Protein AF-A0AA87DU85-F1 (afdb_monomer_lite)

Radius of gyration: 16.69 Å; chains: 1; bounding box: 40×19×49 Å

Sequence (107 aa):
MTRKKYIYLAIVIGISIFISYFFISDIREWAVITNVFLASFLIYTSYLLFYKKSYNLLAGMTEEELKKSESDIEIRLKYEKGAKIMGVISFIGGLFVLYILYSSLKL

Secondary structure (DSSP, 8-state):
--HHHHHHHHHHHHHHHHHHHHH---HHHHHHHHHHHHHHHHHHHHIIIIIS--THHHH---HHHHHHHHH-HHHHHHHHHHHHHHHHHHHHHHHHHHHHHHHHH--

Foldseek 3Di:
DDLVVLVVLVVVLVVVLVVVVVVDPDPLVSLLVNLVSLLVNLLVLLCCLAVVVPLCNVVVDDPVVVVVQVVDPVSSVVSNVVSNVSSVVSNVVSVVSVVVSVVSVVD

Structure (mmCIF, N/CA/C/O backbone):
data_AF-A0AA87DU85-F1
#
_entry.id   AF-A0AA87DU85-F1
#
loop_
_atom_site.group_PDB
_atom_site.id
_atom_site.type_symbol
_atom_site.label_atom_id
_atom_site.label_alt_id
_atom_site.label_comp_id
_atom_site.label_asym_id
_atom_site.label_entity_id
_atom_site.label_seq_id
_atom_site.pdbx_PDB_ins_code
_atom_site.Cartn_x
_atom_site.Cartn_y
_atom_site.Cartn_z
_atom_site.occupancy
_atom_site.B_iso_or_equiv
_atom_site.auth_seq_id
_atom_site.auth_comp_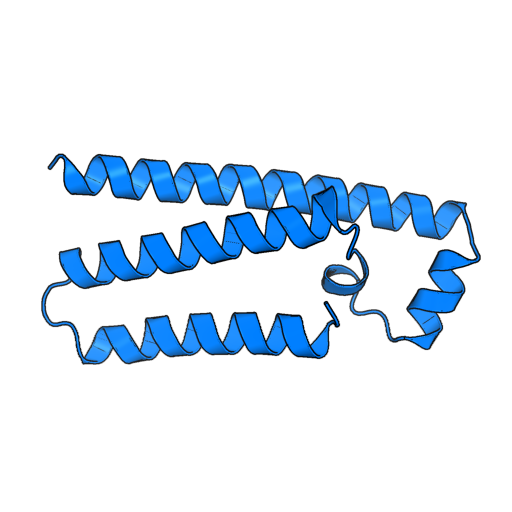id
_atom_site.auth_asym_id
_atom_site.auth_atom_id
_atom_site.pdbx_PDB_model_num
ATOM 1 N N . MET A 1 1 ? -7.510 -9.152 8.251 1.00 81.56 1 MET A N 1
ATOM 2 C CA . MET A 1 1 ? -6.031 -9.167 8.266 1.00 81.56 1 MET A CA 1
ATOM 3 C C . MET A 1 1 ? -5.595 -8.684 9.640 1.00 81.56 1 MET A C 1
ATOM 5 O O . MET A 1 1 ? -6.192 -7.727 10.113 1.00 81.56 1 MET A O 1
ATOM 9 N N . THR A 1 2 ? -4.635 -9.327 10.309 1.00 84.75 2 THR A N 1
ATOM 10 C CA . THR A 1 2 ? -4.071 -8.761 11.550 1.00 84.75 2 THR A CA 1
ATOM 11 C C . THR A 1 2 ? -2.960 -7.774 11.203 1.00 84.75 2 THR A C 1
ATOM 13 O O . THR A 1 2 ? -2.321 -7.913 10.156 1.00 84.75 2 THR A O 1
ATOM 16 N N . ARG A 1 3 ? -2.686 -6.809 12.087 1.00 83.62 3 ARG A N 1
ATOM 17 C CA . ARG A 1 3 ? -1.588 -5.844 11.910 1.00 83.62 3 ARG A CA 1
ATOM 18 C C . ARG A 1 3 ? -0.250 -6.539 11.657 1.00 83.62 3 ARG A C 1
ATOM 20 O O . ARG A 1 3 ? 0.449 -6.181 10.718 1.00 83.62 3 ARG A O 1
ATOM 27 N N . LYS A 1 4 ? 0.063 -7.586 12.430 1.00 87.50 4 LYS A N 1
ATOM 28 C CA . LYS A 1 4 ? 1.290 -8.382 12.257 1.00 87.50 4 LYS A CA 1
ATOM 29 C C . LYS A 1 4 ? 1.397 -8.969 10.846 1.00 87.50 4 LYS A C 1
ATOM 31 O O . LYS A 1 4 ? 2.426 -8.810 10.201 1.00 87.50 4 LYS A O 1
ATOM 36 N N . LYS A 1 5 ? 0.321 -9.586 10.341 1.00 89.69 5 LYS A N 1
ATOM 37 C CA . LYS A 1 5 ? 0.292 -10.154 8.982 1.00 89.69 5 LYS A CA 1
ATOM 38 C C . LYS A 1 5 ? 0.434 -9.076 7.905 1.00 89.69 5 LYS A C 1
ATOM 40 O O . LYS A 1 5 ? 1.099 -9.311 6.906 1.00 89.69 5 LYS A O 1
ATOM 45 N N . TYR A 1 6 ? -0.176 -7.906 8.099 1.00 90.75 6 TYR A N 1
ATOM 46 C CA . TYR A 1 6 ? -0.065 -6.788 7.158 1.00 90.75 6 TYR A CA 1
ATOM 47 C C . TYR A 1 6 ? 1.353 -6.206 7.108 1.00 90.75 6 TYR A C 1
ATOM 49 O O . TYR A 1 6 ? 1.889 -6.009 6.024 1.00 90.75 6 TYR A 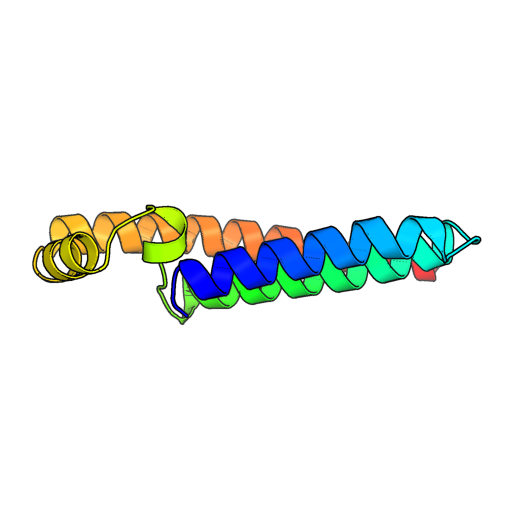O 1
ATOM 57 N N . ILE A 1 7 ? 1.985 -6.000 8.268 1.00 90.50 7 ILE A N 1
ATOM 58 C CA . ILE A 1 7 ? 3.384 -5.558 8.348 1.00 90.50 7 ILE A CA 1
ATOM 59 C C . ILE A 1 7 ? 4.298 -6.580 7.674 1.00 90.50 7 ILE A C 1
ATOM 61 O O . ILE A 1 7 ? 5.143 -6.203 6.873 1.00 90.50 7 ILE A O 1
ATOM 65 N N . TYR A 1 8 ? 4.092 -7.871 7.946 1.00 93.19 8 TYR A N 1
ATOM 66 C CA . TYR A 1 8 ? 4.852 -8.931 7.293 1.00 93.19 8 TYR A CA 1
ATOM 67 C C . TYR A 1 8 ? 4.704 -8.882 5.767 1.00 93.19 8 TYR A C 1
ATOM 69 O O . TYR A 1 8 ? 5.704 -8.925 5.063 1.00 93.19 8 TYR A O 1
ATOM 77 N N . LEU A 1 9 ? 3.482 -8.707 5.252 1.00 92.75 9 LEU A N 1
ATOM 78 C CA . LEU A 1 9 ? 3.242 -8.546 3.815 1.00 92.75 9 LEU A CA 1
ATOM 79 C C . LEU A 1 9 ? 4.000 -7.341 3.234 1.00 92.75 9 LEU A C 1
ATOM 81 O O . LEU A 1 9 ? 4.650 -7.478 2.202 1.00 92.75 9 LEU A O 1
ATOM 85 N N . ALA A 1 10 ? 3.939 -6.181 3.895 1.00 93.06 10 ALA A N 1
ATOM 86 C CA . ALA A 1 10 ? 4.635 -4.976 3.447 1.00 93.06 10 ALA A CA 1
ATOM 87 C C . ALA A 1 10 ? 6.162 -5.168 3.425 1.00 93.06 10 ALA A C 1
ATOM 89 O O . ALA A 1 10 ? 6.819 -4.778 2.462 1.00 93.06 10 ALA A O 1
ATOM 90 N N . ILE A 1 11 ? 6.714 -5.822 4.454 1.00 95.38 11 ILE A N 1
ATOM 91 C CA . ILE A 1 11 ? 8.140 -6.162 4.534 1.00 95.38 11 ILE A CA 1
ATOM 92 C C . ILE A 1 11 ? 8.523 -7.120 3.408 1.00 95.38 11 ILE A C 1
ATOM 94 O O . ILE A 1 11 ? 9.502 -6.866 2.718 1.00 95.38 11 ILE A O 1
ATOM 98 N N . VAL A 1 12 ? 7.754 -8.191 3.193 1.00 95.38 12 VAL A N 1
ATOM 99 C CA . VAL A 1 12 ? 8.035 -9.169 2.133 1.00 95.38 12 VAL A CA 1
ATOM 100 C C . VAL A 1 12 ? 8.049 -8.489 0.768 1.00 95.38 12 VAL A C 1
ATOM 102 O O . VAL A 1 12 ? 9.009 -8.664 0.031 1.00 95.38 12 VAL A O 1
ATOM 105 N N . ILE A 1 13 ? 7.055 -7.652 0.459 1.00 93.81 13 ILE A N 1
ATOM 106 C CA . ILE A 1 13 ? 7.005 -6.920 -0.816 1.00 93.81 13 ILE A CA 1
ATOM 107 C C . ILE A 1 13 ? 8.210 -5.981 -0.961 1.00 93.81 13 ILE A C 1
ATOM 109 O O . ILE A 1 13 ? 8.864 -5.989 -2.002 1.00 93.81 13 ILE A O 1
ATOM 113 N N . GLY A 1 14 ? 8.534 -5.208 0.080 1.00 93.44 14 GLY A N 1
ATOM 114 C CA . GLY A 1 14 ? 9.675 -4.291 0.059 1.00 93.44 14 GLY A CA 1
ATOM 115 C C . GLY A 1 14 ? 11.013 -5.010 -0.129 1.00 93.44 14 GLY A C 1
ATOM 116 O O . GLY A 1 14 ? 11.813 -4.611 -0.971 1.00 93.44 14 GLY A O 1
ATOM 117 N N . ILE A 1 15 ? 11.232 -6.109 0.600 1.00 95.44 15 ILE A N 1
ATOM 118 C CA . ILE A 1 15 ? 12.432 -6.942 0.463 1.00 95.44 15 ILE A CA 1
ATOM 119 C C . ILE A 1 15 ? 12.486 -7.579 -0.928 1.00 95.44 15 ILE A C 1
ATOM 121 O O . ILE A 1 15 ? 13.547 -7.576 -1.541 1.00 95.44 15 ILE A O 1
ATOM 125 N N . SER A 1 16 ? 11.371 -8.085 -1.460 1.00 92.25 16 SER A N 1
ATOM 126 C CA . SER A 1 16 ? 11.333 -8.662 -2.808 1.00 92.25 16 SER A CA 1
ATOM 127 C C . SER A 1 16 ? 11.720 -7.647 -3.885 1.00 92.25 16 SER A C 1
ATOM 129 O O . SER A 1 16 ? 12.506 -7.993 -4.763 1.00 92.25 16 SER A O 1
ATOM 131 N N . ILE A 1 17 ? 11.232 -6.403 -3.800 1.00 93.56 17 ILE A N 1
ATOM 132 C CA . ILE A 1 17 ? 11.606 -5.312 -4.722 1.00 93.56 17 ILE A CA 1
ATOM 133 C C . ILE A 1 17 ? 13.091 -4.949 -4.575 1.00 93.56 17 ILE A C 1
ATOM 135 O O . ILE A 1 17 ? 13.786 -4.738 -5.568 1.00 93.56 17 ILE A O 1
ATOM 139 N N . PHE A 1 18 ? 13.587 -4.881 -3.338 1.00 92.94 18 PHE A N 1
ATOM 140 C CA . PHE A 1 18 ? 14.985 -4.552 -3.069 1.00 92.94 18 PHE A CA 1
ATOM 141 C C . PHE A 1 18 ? 15.940 -5.636 -3.576 1.00 92.94 18 PHE A C 1
ATOM 143 O O . PHE A 1 18 ? 16.930 -5.332 -4.229 1.00 92.94 18 PHE A O 1
ATOM 150 N N . ILE A 1 19 ? 15.635 -6.906 -3.305 1.00 93.81 19 ILE A N 1
ATOM 151 C CA . ILE A 1 19 ? 16.445 -8.038 -3.759 1.00 93.81 19 ILE A CA 1
ATOM 152 C C . ILE A 1 19 ? 16.411 -8.123 -5.285 1.00 93.81 19 ILE A C 1
ATOM 154 O O . ILE A 1 19 ? 17.467 -8.275 -5.894 1.00 93.81 19 ILE A O 1
ATOM 158 N N . SER A 1 20 ? 15.238 -7.983 -5.917 1.00 92.50 20 SER A N 1
ATOM 159 C CA . SER A 1 20 ? 15.117 -8.098 -7.377 1.00 92.50 20 SER A CA 1
ATOM 160 C C . SER A 1 20 ? 15.963 -7.074 -8.134 1.00 92.50 20 SER A C 1
ATOM 162 O O . SER A 1 20 ? 16.435 -7.387 -9.223 1.00 92.50 20 SER A O 1
ATOM 164 N N . TYR A 1 21 ? 16.235 -5.905 -7.543 1.00 91.62 21 TYR A N 1
ATOM 165 C CA . TYR A 1 21 ? 17.116 -4.889 -8.126 1.00 91.62 21 TYR A CA 1
ATOM 166 C C . TYR A 1 21 ? 18.521 -5.422 -8.443 1.00 91.62 21 TYR A C 1
ATOM 168 O O . TYR A 1 21 ? 19.111 -5.042 -9.446 1.00 91.62 21 TYR A O 1
ATOM 176 N N . PHE A 1 22 ? 19.054 -6.334 -7.625 1.00 92.94 22 PHE A N 1
ATOM 177 C CA . PHE A 1 22 ? 20.394 -6.893 -7.837 1.00 92.94 22 PHE A CA 1
ATOM 178 C C . PHE A 1 22 ? 20.442 -7.991 -8.906 1.00 92.94 22 PHE A C 1
ATOM 180 O O . PHE A 1 22 ? 21.520 -8.293 -9.414 1.00 92.94 22 PHE A O 1
ATOM 187 N N . PHE A 1 23 ? 19.302 -8.602 -9.236 1.00 92.31 23 PHE A N 1
ATOM 188 C CA . PHE A 1 23 ? 19.229 -9.725 -10.178 1.00 92.31 23 PHE A CA 1
ATOM 189 C C . PHE A 1 23 ? 18.746 -9.320 -11.571 1.00 92.31 23 PHE A C 1
ATOM 191 O O . PHE A 1 23 ? 18.946 -10.073 -12.521 1.00 92.31 23 PHE A O 1
ATOM 198 N N . ILE A 1 24 ? 18.110 -8.156 -11.701 1.00 93.06 24 ILE A N 1
ATOM 199 C CA . ILE A 1 24 ? 17.553 -7.678 -12.964 1.00 93.06 24 ILE A CA 1
ATOM 200 C C . ILE A 1 24 ? 18.472 -6.594 -13.518 1.00 93.06 24 ILE A C 1
ATOM 202 O O . ILE A 1 24 ? 18.528 -5.485 -12.996 1.00 93.06 24 ILE A O 1
ATOM 206 N N . SER A 1 25 ? 19.202 -6.928 -14.583 1.00 88.38 25 SER A N 1
ATOM 207 C CA . SER A 1 25 ? 20.148 -6.009 -15.220 1.00 88.38 25 SER A CA 1
ATOM 208 C C . SER A 1 25 ? 19.463 -4.894 -16.008 1.00 88.38 25 SER A C 1
ATOM 210 O O . SER A 1 25 ? 20.014 -3.799 -16.114 1.00 88.38 25 SER A O 1
ATOM 212 N N . ASP A 1 26 ? 18.284 -5.161 -16.581 1.00 92.06 26 ASP A N 1
ATOM 213 C CA . ASP A 1 26 ? 17.520 -4.154 -17.314 1.00 92.06 26 ASP A CA 1
ATOM 214 C C . ASP A 1 26 ? 16.651 -3.330 -16.353 1.00 92.06 26 ASP A C 1
ATOM 216 O O . ASP A 1 26 ? 15.681 -3.805 -15.754 1.00 92.06 26 ASP A O 1
ATOM 220 N N . ILE A 1 27 ? 16.986 -2.047 -16.236 1.00 89.19 27 ILE A N 1
ATOM 221 C CA . ILE A 1 27 ? 16.279 -1.112 -15.362 1.00 89.19 27 ILE A CA 1
ATOM 222 C C . ILE A 1 27 ? 14.803 -0.931 -15.749 1.00 89.19 27 ILE A C 1
ATOM 224 O O . ILE A 1 27 ? 13.971 -0.686 -14.874 1.00 89.19 27 ILE A O 1
ATOM 228 N N . ARG A 1 28 ? 14.449 -1.068 -17.035 1.00 89.44 28 ARG A N 1
ATOM 229 C CA . ARG A 1 28 ? 13.062 -0.967 -17.513 1.00 89.44 28 ARG A CA 1
ATOM 230 C C . ARG A 1 28 ? 12.253 -2.174 -17.057 1.00 89.44 28 ARG A C 1
ATOM 232 O O . ARG A 1 28 ? 11.140 -1.996 -16.565 1.00 89.44 28 ARG A O 1
ATOM 239 N N . GLU A 1 29 ? 12.813 -3.376 -17.167 1.00 89.69 29 GLU A N 1
ATOM 240 C CA . GLU A 1 29 ? 12.168 -4.600 -16.678 1.00 89.69 29 GLU A CA 1
ATOM 241 C C . GLU A 1 29 ? 11.973 -4.551 -15.159 1.00 89.69 29 GLU A C 1
ATOM 243 O O . GLU A 1 29 ? 10.876 -4.821 -14.655 1.00 89.69 29 GLU A O 1
ATOM 248 N N . TRP A 1 30 ? 12.998 -4.112 -14.422 1.00 93.38 30 TRP A N 1
ATOM 249 C CA . TRP A 1 30 ? 12.898 -3.941 -12.973 1.00 93.38 30 TRP A CA 1
ATOM 250 C C . TRP A 1 30 ? 11.841 -2.897 -12.585 1.00 93.38 30 TRP A C 1
ATOM 252 O O . TRP A 1 30 ? 11.060 -3.116 -11.652 1.00 93.38 30 TRP A O 1
ATOM 262 N N . ALA A 1 31 ? 11.765 -1.781 -13.316 1.00 90.94 31 ALA A N 1
ATOM 263 C CA . ALA A 1 31 ? 10.762 -0.744 -13.091 1.00 90.94 31 ALA A CA 1
ATOM 264 C C . ALA A 1 31 ? 9.337 -1.258 -13.348 1.00 90.94 31 ALA A C 1
ATOM 266 O O . ALA A 1 31 ? 8.431 -0.959 -12.568 1.00 90.94 31 ALA A O 1
ATOM 267 N N . VAL A 1 32 ? 9.123 -2.061 -14.396 1.00 92.00 32 VAL A N 1
ATOM 268 C CA . VAL A 1 32 ? 7.830 -2.712 -14.667 1.00 92.00 32 VAL A CA 1
ATOM 269 C C . VAL A 1 32 ? 7.425 -3.604 -13.496 1.00 92.00 32 VAL A C 1
ATOM 271 O O . VAL A 1 32 ? 6.328 -3.443 -12.957 1.00 92.00 32 VAL A O 1
ATOM 274 N N . ILE A 1 33 ? 8.320 -4.486 -13.048 1.00 90.12 33 ILE A N 1
ATOM 275 C CA . ILE A 1 33 ? 8.060 -5.400 -11.927 1.00 90.12 33 ILE A CA 1
ATOM 276 C C . ILE A 1 33 ? 7.738 -4.608 -10.657 1.00 90.12 33 ILE A C 1
ATOM 278 O O . ILE A 1 33 ? 6.713 -4.849 -10.017 1.00 90.12 33 ILE A O 1
ATOM 282 N N . THR A 1 34 ? 8.554 -3.608 -10.331 1.00 93.00 34 THR A N 1
ATOM 283 C CA . THR A 1 34 ? 8.357 -2.752 -9.155 1.00 93.00 34 THR A CA 1
ATOM 284 C C . THR A 1 34 ? 7.007 -2.038 -9.191 1.00 93.00 34 THR A C 1
ATOM 286 O O . THR A 1 34 ? 6.277 -2.062 -8.198 1.00 93.00 34 THR A O 1
ATOM 289 N N . ASN A 1 35 ? 6.624 -1.465 -10.335 1.00 93.62 35 ASN A N 1
ATOM 290 C CA . ASN A 1 35 ? 5.334 -0.794 -10.495 1.00 93.62 35 ASN A CA 1
ATOM 291 C C . ASN A 1 35 ? 4.153 -1.764 -10.357 1.00 93.62 35 ASN A C 1
ATOM 293 O O . ASN A 1 35 ? 3.161 -1.418 -9.716 1.00 93.62 35 ASN A O 1
ATOM 297 N N . VAL A 1 36 ? 4.252 -2.989 -10.886 1.00 92.75 36 VAL A N 1
ATOM 298 C CA . VAL A 1 36 ? 3.208 -4.019 -10.722 1.00 92.75 36 VAL A CA 1
ATOM 299 C C . VAL A 1 36 ? 3.037 -4.400 -9.250 1.00 92.75 36 VAL A C 1
ATOM 301 O O . VAL A 1 36 ? 1.907 -4.419 -8.748 1.00 92.75 36 VAL A O 1
ATOM 304 N N . PHE A 1 37 ? 4.136 -4.664 -8.536 1.00 94.12 37 PHE A N 1
ATOM 305 C CA . PHE A 1 37 ? 4.092 -4.984 -7.106 1.00 94.12 37 PHE A CA 1
ATOM 306 C C . PHE A 1 37 ? 3.532 -3.820 -6.283 1.00 94.12 37 PHE A C 1
ATOM 308 O O . PHE A 1 37 ? 2.659 -4.028 -5.435 1.00 94.12 37 PHE A O 1
ATOM 315 N N . LEU A 1 38 ? 3.982 -2.595 -6.559 1.00 94.38 38 LEU A N 1
ATOM 316 C CA . LEU A 1 38 ? 3.546 -1.398 -5.847 1.00 94.38 38 LEU A CA 1
ATOM 317 C C . LEU A 1 38 ? 2.061 -1.095 -6.091 1.00 94.38 38 LEU A C 1
ATOM 319 O O . LEU A 1 38 ? 1.321 -0.872 -5.131 1.00 94.38 38 LEU A O 1
ATOM 323 N N . ALA A 1 39 ? 1.599 -1.146 -7.343 1.00 95.00 39 ALA A N 1
ATOM 324 C CA . ALA A 1 39 ? 0.189 -0.965 -7.680 1.00 95.00 39 ALA A CA 1
ATOM 325 C C . ALA A 1 39 ? -0.688 -2.014 -6.986 1.00 95.00 39 ALA A C 1
ATOM 327 O O . ALA A 1 39 ? -1.680 -1.667 -6.341 1.00 95.00 39 ALA A O 1
ATOM 328 N N . SER A 1 40 ? -0.287 -3.287 -7.052 1.00 94.50 40 SER A N 1
ATOM 329 C CA . SER A 1 40 ? -1.006 -4.390 -6.405 1.00 94.50 40 SER A CA 1
ATOM 330 C C . SER A 1 40 ? -1.090 -4.192 -4.890 1.00 94.50 40 SER A C 1
ATOM 332 O O . SER A 1 40 ? -2.159 -4.354 -4.298 1.00 94.50 40 SER A O 1
ATOM 334 N N . PHE A 1 41 ? 0.012 -3.779 -4.258 1.00 95.00 41 PHE A N 1
ATOM 335 C CA . PHE A 1 41 ? 0.059 -3.494 -2.826 1.00 95.00 41 PHE A CA 1
ATOM 336 C C . PHE A 1 41 ? -0.854 -2.329 -2.428 1.00 95.00 41 PHE A C 1
ATOM 338 O O . PHE A 1 41 ? -1.585 -2.427 -1.439 1.00 95.00 41 PHE A O 1
ATOM 345 N N . LEU A 1 42 ? -0.848 -1.238 -3.196 1.00 95.31 42 LEU A N 1
ATOM 346 C CA . LEU A 1 42 ? -1.676 -0.060 -2.934 1.00 95.31 42 LEU A CA 1
ATOM 347 C C . LEU A 1 42 ? -3.171 -0.362 -3.096 1.00 95.31 42 LEU A C 1
ATOM 349 O O . LEU A 1 42 ? -3.968 0.010 -2.231 1.00 95.31 42 LEU A O 1
ATOM 353 N N . ILE A 1 43 ? -3.549 -1.105 -4.138 1.00 95.25 43 ILE A N 1
ATOM 354 C CA . ILE A 1 43 ? -4.933 -1.547 -4.361 1.00 95.25 43 ILE A CA 1
ATOM 355 C C . ILE A 1 43 ? -5.381 -2.493 -3.242 1.00 95.25 43 ILE A C 1
ATOM 357 O O . ILE A 1 43 ? -6.469 -2.328 -2.686 1.00 95.25 43 ILE A O 1
ATOM 361 N N . TYR A 1 44 ? -4.536 -3.447 -2.847 1.00 93.88 44 TYR A N 1
ATOM 362 C CA . TYR A 1 44 ? -4.850 -4.355 -1.744 1.00 93.88 44 TYR A CA 1
ATOM 363 C C . TYR A 1 44 ? -4.984 -3.615 -0.404 1.00 93.88 44 TYR A C 1
ATOM 365 O O . TYR A 1 44 ? -5.914 -3.870 0.364 1.00 93.88 44 TYR A O 1
ATOM 373 N N . THR A 1 45 ? -4.105 -2.649 -0.139 1.00 93.19 45 THR A N 1
ATOM 374 C CA . THR A 1 45 ? -4.182 -1.785 1.047 1.00 93.19 45 THR A CA 1
ATOM 375 C C . THR A 1 45 ? -5.466 -0.962 1.042 1.00 93.19 45 THR A C 1
ATOM 377 O O . THR A 1 45 ? -6.164 -0.901 2.056 1.00 93.19 45 THR A O 1
ATOM 380 N N . SER A 1 46 ? -5.839 -0.402 -0.109 1.00 93.81 46 SER A N 1
ATOM 381 C CA . SER A 1 46 ? -7.113 0.292 -0.275 1.00 93.81 46 SER A CA 1
ATOM 382 C C . SER A 1 46 ? -8.300 -0.606 0.068 1.00 93.81 46 SER A C 1
ATOM 384 O O . SER A 1 46 ? -9.139 -0.226 0.885 1.00 93.81 46 SER A O 1
ATOM 386 N N . TYR A 1 47 ? -8.336 -1.826 -0.471 1.00 92.69 47 TYR A N 1
ATOM 387 C CA . TYR A 1 47 ? -9.374 -2.806 -0.163 1.00 92.69 47 TYR A CA 1
ATOM 388 C C . TYR A 1 47 ? -9.464 -3.100 1.344 1.00 92.69 47 TYR A C 1
ATOM 390 O O . TYR A 1 47 ? -10.559 -3.103 1.919 1.00 92.69 47 TYR A O 1
ATOM 398 N N . LEU A 1 48 ? -8.325 -3.291 2.016 1.00 91.62 48 LEU A N 1
ATOM 399 C CA . LEU A 1 48 ? -8.291 -3.542 3.458 1.00 91.62 48 LEU A CA 1
ATOM 400 C C . LEU A 1 48 ? -8.876 -2.383 4.274 1.00 91.62 48 LEU A C 1
ATOM 402 O O . LEU A 1 48 ? -9.633 -2.616 5.221 1.00 91.62 48 LEU A O 1
ATOM 406 N N . LEU A 1 49 ? -8.539 -1.148 3.910 1.00 90.12 49 LEU A N 1
ATOM 407 C CA . LEU A 1 49 ? -8.930 0.047 4.655 1.00 90.12 49 LEU A CA 1
ATOM 408 C C . LEU A 1 49 ? -10.360 0.501 4.343 1.00 90.12 49 LEU A C 1
ATOM 410 O O . LEU A 1 49 ? -11.111 0.834 5.258 1.00 90.12 49 LEU A O 1
ATOM 414 N N . PHE A 1 50 ? -10.748 0.479 3.069 1.00 80.12 50 PHE A N 1
ATOM 415 C CA . PHE A 1 50 ? -12.033 0.981 2.590 1.00 80.12 50 PHE A CA 1
ATOM 416 C C . PHE A 1 50 ? -13.158 -0.050 2.736 1.00 80.12 50 PHE A C 1
ATOM 418 O O . PHE A 1 50 ? -14.227 0.272 3.251 1.00 80.12 50 PHE A O 1
ATOM 425 N N . TYR A 1 51 ? -12.922 -1.292 2.301 1.00 77.44 51 TYR A N 1
ATOM 426 C CA . TYR A 1 51 ? -13.953 -2.334 2.246 1.00 77.44 51 TYR A CA 1
ATOM 427 C C . TYR A 1 51 ? -13.954 -3.204 3.501 1.00 77.44 51 TYR A C 1
ATOM 429 O O . TYR A 1 51 ? -14.984 -3.416 4.137 1.00 77.44 51 TYR A O 1
ATOM 437 N N . LYS A 1 52 ? -12.771 -3.675 3.907 1.00 85.12 52 LYS A N 1
ATOM 438 C CA . LYS A 1 52 ? -12.608 -4.536 5.088 1.00 85.12 52 LYS A CA 1
ATOM 439 C C . LYS A 1 52 ? -12.568 -3.759 6.407 1.00 85.12 52 LYS A C 1
ATOM 441 O O . LYS A 1 52 ? -12.435 -4.395 7.452 1.00 85.12 52 LYS A O 1
ATOM 446 N N . LYS A 1 53 ? -12.649 -2.420 6.354 1.00 81.69 53 LYS A N 1
ATOM 447 C CA . LYS A 1 53 ? -12.612 -1.494 7.500 1.00 81.69 53 LYS A CA 1
ATOM 448 C C . LYS A 1 53 ? -11.499 -1.816 8.500 1.00 81.69 53 LYS A C 1
ATOM 450 O O . LYS A 1 53 ? -11.675 -1.697 9.705 1.00 81.69 53 LYS A O 1
ATOM 455 N N . SER A 1 54 ? -10.338 -2.253 8.018 1.00 82.94 54 SER A N 1
ATOM 456 C CA . SER A 1 54 ? -9.217 -2.656 8.873 1.00 82.94 54 SER A CA 1
ATOM 457 C C . SER A 1 54 ? -8.431 -1.431 9.366 1.00 82.94 54 SER A C 1
ATOM 459 O O . SER A 1 54 ? -7.239 -1.290 9.105 1.00 82.94 54 SER A O 1
ATOM 461 N N . TYR A 1 55 ? -9.104 -0.508 10.061 1.00 81.94 55 TYR A N 1
ATOM 462 C CA . TYR A 1 55 ? -8.509 0.729 10.590 1.00 81.94 55 TYR A CA 1
ATOM 463 C C . TYR A 1 55 ? -7.448 0.470 11.668 1.00 81.94 55 TYR A C 1
ATOM 465 O O . TYR A 1 55 ? -6.541 1.280 11.867 1.00 81.94 55 TYR A O 1
ATOM 473 N N . ASN A 1 56 ? -7.507 -0.700 12.307 1.00 82.38 56 ASN A N 1
ATOM 474 C CA . ASN A 1 56 ? -6.482 -1.199 13.220 1.00 82.38 56 ASN A CA 1
ATOM 475 C C . ASN A 1 56 ? -5.083 -1.277 12.583 1.00 82.38 56 ASN A C 1
ATOM 477 O O . ASN A 1 56 ? -4.082 -1.185 13.291 1.00 82.38 56 ASN A O 1
ATOM 481 N N . LEU A 1 57 ? -4.999 -1.421 11.255 1.00 82.62 57 LEU A N 1
ATOM 482 C CA . LEU A 1 57 ? -3.731 -1.445 10.526 1.00 82.62 57 LEU A CA 1
ATOM 483 C C . LEU A 1 57 ? -3.008 -0.094 10.578 1.00 82.62 57 LEU A C 1
ATOM 485 O O . LEU A 1 57 ? -1.781 -0.071 10.604 1.00 82.62 57 LEU A O 1
ATOM 489 N N . LEU A 1 58 ? -3.761 1.009 10.618 1.00 77.38 58 LEU A N 1
ATOM 490 C CA . LEU A 1 58 ? -3.227 2.374 10.635 1.00 77.38 58 LEU A CA 1
ATOM 491 C C . LEU A 1 58 ? -2.999 2.884 12.054 1.00 77.38 58 LEU A C 1
ATOM 493 O O . LEU A 1 58 ? -2.010 3.552 12.325 1.00 77.38 58 LEU A O 1
ATOM 497 N N . ALA A 1 59 ? -3.923 2.567 12.959 1.00 74.88 59 ALA A N 1
ATOM 498 C CA . ALA A 1 59 ? -3.933 3.123 14.307 1.00 74.88 59 ALA A CA 1
ATOM 499 C C . ALA A 1 59 ? -2.896 2.487 15.248 1.00 74.88 59 ALA A C 1
ATOM 501 O O . ALA A 1 59 ? -2.770 2.912 16.389 1.00 74.88 59 ALA A O 1
ATOM 502 N N . GLY A 1 60 ? -2.189 1.438 14.810 1.00 72.00 60 GLY A N 1
ATOM 503 C CA . GLY A 1 60 ? -1.195 0.751 15.637 1.00 72.00 60 GLY A CA 1
ATOM 504 C C . GLY A 1 60 ? -1.773 0.029 16.859 1.00 72.00 60 GLY A C 1
ATOM 505 O O . GLY A 1 60 ? -0.992 -0.491 17.651 1.00 72.00 60 GLY A O 1
ATOM 506 N N . MET A 1 61 ? -3.103 -0.048 16.978 1.00 80.50 61 MET A N 1
ATOM 507 C CA . MET A 1 61 ? -3.801 -0.560 18.156 1.00 80.50 61 MET A CA 1
ATOM 508 C C . MET A 1 61 ? -3.468 -2.024 18.446 1.00 80.50 61 MET A C 1
ATOM 510 O O . MET A 1 61 ? -3.356 -2.861 17.539 1.00 80.50 61 MET A O 1
ATOM 514 N N . THR A 1 62 ? -3.341 -2.325 19.733 1.00 81.31 62 THR A N 1
ATOM 515 C CA . THR A 1 62 ? -3.358 -3.689 20.266 1.00 81.31 62 THR A CA 1
ATOM 516 C C . THR A 1 62 ? -4.754 -4.310 20.115 1.00 81.31 62 THR A C 1
ATOM 518 O O . THR A 1 62 ? -5.735 -3.620 19.836 1.00 81.31 62 THR A O 1
ATOM 521 N N . GLU A 1 63 ? -4.875 -5.633 20.264 1.00 79.81 63 GLU A N 1
ATOM 522 C CA . GLU A 1 63 ? -6.181 -6.305 20.144 1.00 79.81 63 GLU A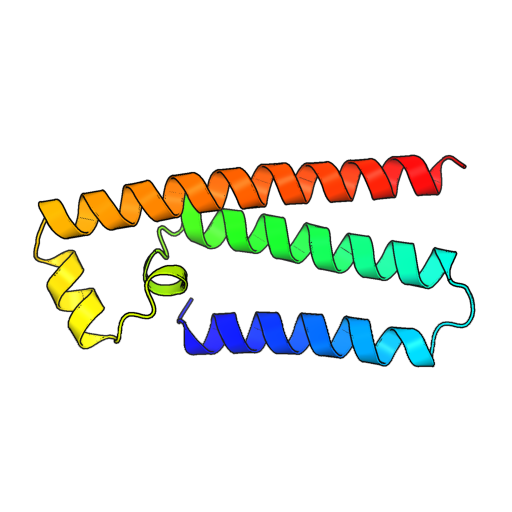 CA 1
ATOM 523 C C . GLU A 1 63 ? -7.172 -5.872 21.238 1.00 79.81 63 GLU A C 1
ATOM 525 O O . GLU A 1 63 ? -8.374 -5.811 20.986 1.00 79.81 63 GLU A O 1
ATOM 530 N N . GLU A 1 64 ? -6.678 -5.523 22.428 1.00 80.88 64 GLU A N 1
ATOM 531 C CA . GLU A 1 64 ? -7.497 -5.013 23.534 1.00 80.88 64 GLU A CA 1
ATOM 532 C C . GLU A 1 64 ? -8.001 -3.593 23.261 1.00 80.88 64 GLU A C 1
ATOM 534 O O . GLU A 1 64 ? -9.195 -3.319 23.403 1.00 80.88 64 GLU A O 1
ATOM 539 N N . GLU A 1 65 ? -7.123 -2.704 22.791 1.00 81.75 65 GLU A N 1
ATOM 540 C CA . GLU A 1 65 ? -7.499 -1.345 22.385 1.00 81.75 65 GLU A CA 1
ATOM 541 C C . GLU A 1 65 ? -8.479 -1.357 21.215 1.00 81.75 65 GLU A C 1
ATOM 543 O O . GLU A 1 65 ? -9.415 -0.561 21.193 1.00 81.75 65 GLU A O 1
ATOM 548 N N . LEU A 1 66 ? -8.311 -2.290 20.273 1.00 83.31 66 LEU A N 1
ATOM 549 C CA . LEU A 1 66 ? -9.240 -2.454 19.164 1.00 83.31 66 LEU A CA 1
ATOM 550 C C . LEU A 1 66 ? -10.639 -2.816 19.668 1.00 83.31 66 LEU A C 1
ATOM 552 O O . LEU A 1 66 ? -11.594 -2.132 19.306 1.00 83.31 66 LEU A O 1
ATOM 556 N N . LYS A 1 67 ? -10.754 -3.823 20.544 1.00 82.81 67 LYS A N 1
ATOM 557 C CA . LYS A 1 67 ? -12.040 -4.223 21.144 1.00 82.81 67 LYS A CA 1
ATOM 558 C C . LYS A 1 67 ? -12.687 -3.076 21.918 1.00 82.81 67 LYS A C 1
ATOM 560 O O . LYS A 1 67 ? -13.888 -2.848 21.792 1.00 82.81 67 LYS A O 1
ATOM 565 N N . LYS A 1 68 ? -11.891 -2.314 22.672 1.00 82.25 68 LYS A N 1
ATOM 566 C CA . LYS A 1 68 ? -12.373 -1.125 23.384 1.00 82.25 68 LYS A CA 1
ATOM 567 C C . LYS A 1 68 ? -12.859 -0.047 22.407 1.00 82.25 68 LYS A C 1
ATOM 569 O O . LYS A 1 68 ? -13.939 0.502 22.600 1.00 82.25 68 LYS A O 1
ATOM 574 N N . SER A 1 69 ? -12.118 0.200 21.326 1.00 79.88 69 SER A N 1
ATOM 575 C CA . SER A 1 69 ? -12.504 1.159 20.283 1.00 79.88 69 SER A CA 1
ATOM 576 C C . SER A 1 69 ? -13.761 0.738 19.523 1.00 79.88 69 SER A C 1
ATOM 578 O O . SER A 1 69 ? -14.515 1.598 19.101 1.00 79.88 69 SER A O 1
ATOM 580 N N . GLU A 1 70 ? -14.004 -0.566 19.354 1.00 82.31 70 GLU A N 1
ATOM 581 C CA . GLU A 1 70 ? -15.211 -1.088 18.703 1.00 82.31 70 GLU A CA 1
ATOM 582 C C . GLU A 1 70 ? -16.458 -0.917 19.577 1.00 82.31 70 GLU A C 1
ATOM 584 O O . GLU A 1 70 ? -17.551 -0.733 19.040 1.00 82.31 70 GLU A O 1
ATOM 589 N N . SER A 1 71 ? -16.291 -0.958 20.904 1.00 84.75 71 SER A N 1
ATOM 590 C CA . SER A 1 71 ? -17.382 -0.765 21.866 1.00 84.75 71 SER A CA 1
ATOM 591 C C . SER A 1 71 ? -17.835 0.694 21.998 1.00 84.75 71 SER A C 1
ATOM 593 O O . SER A 1 71 ? -18.989 0.945 22.337 1.00 84.75 71 SER A O 1
ATOM 595 N N . ASP A 1 72 ? -16.957 1.648 21.682 1.00 89.06 72 ASP A N 1
ATOM 596 C CA . ASP A 1 72 ? -17.256 3.079 21.686 1.00 89.06 72 ASP A CA 1
ATOM 597 C C . ASP A 1 72 ? -17.585 3.562 20.263 1.00 89.06 72 ASP A C 1
ATOM 599 O O . ASP A 1 72 ? -16.743 3.566 19.362 1.00 89.06 72 ASP A O 1
ATOM 603 N N . ILE A 1 73 ? -18.836 3.980 20.052 1.00 86.06 73 ILE A N 1
ATOM 604 C CA . ILE A 1 73 ? -19.350 4.366 18.730 1.00 86.06 73 ILE A CA 1
ATOM 605 C C . ILE A 1 73 ? -18.616 5.594 18.171 1.00 86.06 73 ILE A C 1
ATOM 607 O O . ILE A 1 73 ? -18.340 5.643 16.968 1.00 86.06 73 ILE A O 1
ATOM 611 N N . GLU A 1 74 ? -18.290 6.578 19.010 1.00 90.06 74 GLU A N 1
ATOM 612 C CA . GLU A 1 74 ? -17.655 7.824 18.570 1.00 90.06 74 GLU A CA 1
ATOM 613 C C . GLU A 1 74 ? -16.213 7.562 18.128 1.00 90.06 74 GLU A C 1
ATOM 615 O O . GLU A 1 74 ? -15.796 7.952 17.026 1.00 90.06 74 GLU A O 1
ATOM 620 N N . ILE A 1 75 ? -15.471 6.818 18.950 1.00 86.88 75 ILE A N 1
ATOM 621 C CA . ILE A 1 75 ? -14.092 6.423 18.657 1.00 86.88 75 ILE A CA 1
ATOM 622 C C . ILE A 1 75 ? -14.049 5.558 17.391 1.00 86.88 75 ILE A C 1
ATOM 624 O O . ILE A 1 75 ? -13.236 5.810 16.490 1.00 86.88 75 ILE A O 1
ATOM 628 N N . ARG A 1 76 ? -14.952 4.581 17.271 1.00 87.12 76 ARG A N 1
ATOM 629 C CA . ARG A 1 76 ? -15.051 3.721 16.089 1.00 87.12 76 ARG A CA 1
ATOM 630 C C . ARG A 1 76 ? -15.284 4.524 14.811 1.00 87.12 76 ARG A C 1
ATOM 632 O O . ARG A 1 76 ? -14.576 4.318 13.825 1.00 87.12 76 ARG A O 1
ATOM 639 N N . LEU A 1 77 ? -16.245 5.449 14.811 1.00 89.25 77 LEU A N 1
ATOM 640 C CA . LEU A 1 77 ? -16.560 6.275 13.638 1.00 89.25 77 LEU A CA 1
ATOM 641 C C . LEU A 1 77 ? -15.378 7.154 13.219 1.00 89.25 77 LEU A C 1
ATOM 643 O O . LEU A 1 77 ? -15.117 7.303 12.020 1.00 89.25 77 LEU A O 1
ATOM 647 N N . LYS A 1 78 ? -14.627 7.695 14.185 1.00 89.94 78 LYS A N 1
ATOM 648 C CA . LYS A 1 78 ? -13.406 8.466 13.918 1.00 89.94 78 LYS A CA 1
ATOM 649 C C . LYS A 1 78 ? -12.366 7.627 13.169 1.00 89.94 78 LYS A C 1
ATOM 651 O O . LYS A 1 78 ? -11.845 8.075 12.143 1.00 89.94 78 LYS A O 1
ATOM 656 N N . TYR A 1 79 ? -12.092 6.409 13.639 1.00 87.81 79 TYR A N 1
ATOM 657 C CA . TYR A 1 79 ? -11.127 5.517 12.990 1.00 87.81 79 TYR A CA 1
ATOM 658 C C . TYR A 1 79 ? -11.618 4.979 11.643 1.00 87.81 79 TYR A C 1
ATOM 660 O O . TYR A 1 79 ? -10.837 4.945 10.690 1.00 87.81 79 TYR A O 1
ATOM 668 N N . GLU A 1 80 ? -12.901 4.624 11.519 1.00 88.44 80 GLU A N 1
ATOM 669 C CA . GLU A 1 80 ? -13.487 4.212 10.237 1.00 88.44 80 GLU A CA 1
ATOM 670 C C . GLU A 1 80 ? -13.377 5.333 9.191 1.00 88.44 80 GLU A C 1
ATOM 672 O O . GLU A 1 80 ? -12.997 5.074 8.046 1.00 88.44 80 GLU A O 1
ATOM 677 N N . LYS A 1 81 ? -13.638 6.591 9.574 1.00 90.50 81 LYS A N 1
ATOM 678 C CA . LYS A 1 81 ? -13.499 7.748 8.676 1.00 90.50 81 LYS A CA 1
ATOM 679 C C . LYS A 1 81 ? -12.049 7.951 8.233 1.00 90.50 81 LYS A C 1
ATOM 681 O O . LYS A 1 81 ? -11.803 8.126 7.040 1.00 90.50 81 LYS A O 1
ATOM 686 N N . GLY A 1 82 ? -11.097 7.881 9.165 1.00 89.75 82 GLY A N 1
ATOM 687 C CA . GLY A 1 82 ? -9.668 7.984 8.858 1.00 89.75 82 GLY A CA 1
ATOM 688 C C . GLY A 1 82 ? -9.189 6.877 7.915 1.00 89.75 82 GLY A C 1
ATOM 689 O O . GLY A 1 82 ? -8.546 7.156 6.902 1.00 89.75 82 GLY A O 1
ATOM 690 N N . ALA A 1 83 ? -9.571 5.627 8.183 1.00 90.62 83 ALA A N 1
ATOM 691 C CA . ALA A 1 83 ? -9.233 4.505 7.313 1.00 90.62 83 ALA A CA 1
ATOM 692 C C . ALA A 1 83 ? -9.873 4.622 5.931 1.00 90.62 83 ALA A C 1
ATOM 694 O O . ALA A 1 83 ? -9.220 4.318 4.938 1.00 90.62 83 ALA A O 1
ATOM 695 N N . LYS A 1 84 ? -11.104 5.131 5.836 1.00 91.19 84 LYS A N 1
ATOM 696 C CA . LYS A 1 84 ? -11.752 5.374 4.545 1.00 91.19 84 LYS A CA 1
ATOM 697 C C . LYS A 1 84 ? -10.974 6.388 3.702 1.00 91.19 84 LYS A C 1
ATOM 699 O O . LYS A 1 84 ? -10.754 6.135 2.522 1.00 91.19 84 LYS A O 1
ATOM 704 N N . ILE A 1 85 ? -10.523 7.491 4.305 1.00 92.25 85 ILE A N 1
ATOM 705 C CA . ILE A 1 85 ? -9.703 8.508 3.622 1.00 92.25 85 ILE A CA 1
ATOM 706 C C . ILE A 1 85 ? -8.391 7.889 3.131 1.00 92.25 85 ILE A C 1
ATOM 708 O O . ILE A 1 85 ? -8.067 7.998 1.950 1.00 92.25 85 ILE A O 1
ATOM 712 N N . MET A 1 86 ? -7.676 7.172 4.002 1.00 92.38 86 MET A N 1
ATOM 713 C CA . MET A 1 86 ? -6.428 6.500 3.625 1.00 92.38 86 MET A CA 1
ATOM 714 C C . MET A 1 86 ? -6.641 5.441 2.542 1.00 92.38 86 MET A C 1
ATOM 716 O O . MET A 1 86 ? -5.847 5.349 1.613 1.00 92.38 86 MET A O 1
ATOM 720 N N . GLY A 1 87 ? -7.742 4.691 2.607 1.00 93.69 87 GLY A N 1
ATOM 721 C CA . GLY A 1 87 ? -8.111 3.719 1.585 1.00 93.69 87 GLY A CA 1
ATOM 722 C C . GLY A 1 87 ? -8.333 4.362 0.216 1.00 93.69 87 GLY A C 1
ATOM 723 O O . GLY A 1 87 ? -7.875 3.817 -0.787 1.00 93.69 87 GLY A O 1
ATOM 724 N N . VAL A 1 88 ? -8.967 5.537 0.159 1.00 94.12 88 VAL A N 1
ATOM 725 C CA . VAL A 1 88 ? -9.134 6.300 -1.092 1.00 94.12 88 VAL A CA 1
ATOM 726 C C . VAL A 1 88 ? -7.789 6.809 -1.613 1.00 94.12 88 VAL A C 1
ATOM 728 O O . VAL A 1 88 ? -7.510 6.661 -2.800 1.00 94.12 88 VAL A O 1
ATOM 731 N N . ILE A 1 89 ? -6.928 7.344 -0.742 1.00 94.81 89 ILE A N 1
ATOM 732 C CA . ILE A 1 89 ? -5.581 7.800 -1.129 1.00 94.81 89 ILE A CA 1
ATOM 733 C C . ILE A 1 89 ? -4.773 6.637 -1.717 1.00 94.81 89 ILE A C 1
ATOM 735 O O . ILE A 1 89 ? -4.210 6.769 -2.803 1.00 94.81 89 ILE A O 1
ATOM 739 N N . SER A 1 90 ? -4.761 5.479 -1.049 1.00 94.38 90 SER A N 1
ATOM 740 C CA . SER A 1 90 ? -4.089 4.280 -1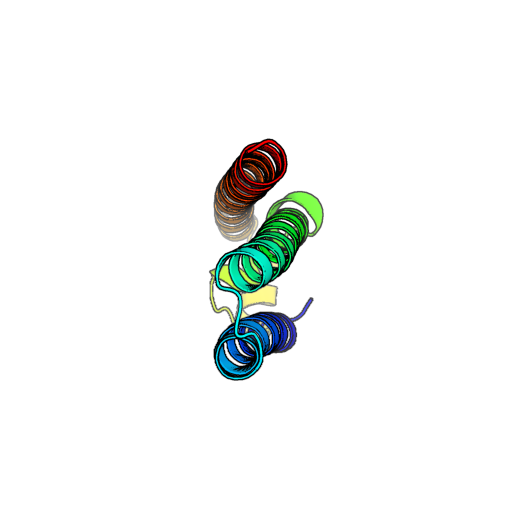.559 1.00 94.38 90 SER A CA 1
ATOM 741 C C . SER A 1 90 ? -4.682 3.805 -2.886 1.00 94.38 90 SER A C 1
ATOM 743 O O . SER A 1 90 ? -3.933 3.376 -3.756 1.00 94.38 90 SER A O 1
ATOM 745 N N . PHE A 1 91 ? -6.000 3.917 -3.082 1.00 95.75 91 PHE A N 1
ATOM 746 C CA . PHE A 1 91 ? -6.642 3.551 -4.347 1.00 95.75 91 PHE A CA 1
ATOM 747 C C . PHE A 1 91 ? -6.167 4.430 -5.503 1.00 95.75 91 PHE A C 1
ATOM 749 O O . PHE A 1 91 ? -5.722 3.919 -6.529 1.00 95.75 91 PHE A O 1
ATOM 756 N N . ILE A 1 92 ? -6.225 5.751 -5.314 1.00 96.56 92 ILE A N 1
ATOM 757 C CA . ILE A 1 92 ? -5.794 6.734 -6.314 1.00 96.56 92 ILE A CA 1
ATOM 758 C C . ILE A 1 92 ? -4.305 6.549 -6.615 1.00 96.56 92 ILE A C 1
ATOM 760 O O . ILE A 1 92 ? -3.921 6.520 -7.782 1.00 96.56 92 ILE A O 1
ATOM 764 N N . GLY A 1 93 ? -3.480 6.347 -5.583 1.00 96.06 93 GLY A N 1
ATOM 765 C CA . GLY A 1 93 ? -2.062 6.032 -5.750 1.00 96.06 93 GLY A CA 1
ATOM 766 C C . GLY A 1 93 ? -1.840 4.763 -6.577 1.00 96.06 93 GLY A C 1
ATOM 767 O O . GLY A 1 93 ? -1.034 4.771 -7.501 1.00 96.06 93 GLY A O 1
ATOM 768 N N . GLY A 1 94 ? -2.596 3.694 -6.309 1.00 96.12 94 GLY A N 1
ATOM 769 C CA . GLY A 1 94 ? -2.531 2.455 -7.088 1.00 96.12 94 GLY A CA 1
ATOM 770 C C . GLY A 1 94 ? -2.886 2.658 -8.563 1.00 96.12 94 GLY A C 1
ATOM 771 O O . GLY A 1 94 ? -2.149 2.203 -9.436 1.00 96.12 94 GLY A O 1
ATOM 772 N N . LEU A 1 95 ? -3.964 3.395 -8.855 1.00 96.31 95 LEU A N 1
ATOM 773 C CA . LEU A 1 95 ? -4.349 3.740 -10.230 1.00 96.31 95 LEU A CA 1
ATOM 774 C C . LEU A 1 95 ? -3.290 4.592 -10.934 1.00 96.31 95 LEU A C 1
ATOM 776 O O . LEU A 1 95 ? -3.010 4.379 -12.112 1.00 96.31 95 LEU A O 1
ATOM 780 N N . PHE A 1 96 ? -2.683 5.534 -10.218 1.00 96.31 96 PHE A N 1
ATOM 781 C CA . PHE A 1 96 ? -1.626 6.376 -10.762 1.00 96.31 96 PHE A CA 1
ATOM 782 C C . PHE A 1 96 ? -0.376 5.562 -11.125 1.00 96.31 96 PHE A C 1
ATOM 784 O O . PHE A 1 96 ? 0.177 5.738 -12.209 1.00 96.31 96 PHE A O 1
ATOM 791 N N . VAL A 1 97 ? 0.026 4.609 -10.278 1.00 95.44 97 VAL A N 1
ATOM 792 C CA . VAL A 1 97 ? 1.134 3.687 -10.583 1.00 95.44 97 VAL A CA 1
ATOM 793 C C . VAL A 1 97 ? 0.807 2.813 -11.801 1.00 95.44 97 VAL A C 1
ATOM 795 O O . VAL A 1 97 ? 1.661 2.635 -12.669 1.00 95.44 97 VAL A O 1
ATOM 798 N N . LEU A 1 98 ? -0.433 2.323 -11.926 1.00 94.44 98 LEU A N 1
ATOM 799 C CA . LEU A 1 98 ? -0.870 1.590 -13.123 1.00 94.44 98 LEU A CA 1
ATOM 800 C C . LEU A 1 98 ? -0.827 2.454 -14.389 1.00 94.44 98 LEU A C 1
ATOM 802 O O . LEU A 1 98 ? -0.439 1.965 -15.448 1.00 94.44 98 LEU A O 1
ATOM 806 N N . TYR A 1 99 ? -1.198 3.731 -14.290 1.00 93.62 99 TYR A N 1
ATOM 807 C CA . TYR A 1 99 ? -1.101 4.669 -15.406 1.00 93.62 99 TYR A CA 1
ATOM 808 C C . TYR A 1 99 ? 0.354 4.880 -15.847 1.00 93.62 99 TYR A C 1
ATOM 810 O O . TYR A 1 99 ? 0.638 4.830 -17.044 1.00 93.62 99 TYR A O 1
ATOM 818 N N . ILE A 1 100 ? 1.281 5.055 -14.897 1.00 91.88 100 ILE A N 1
ATOM 819 C CA . ILE A 1 100 ? 2.719 5.146 -15.191 1.00 91.88 100 ILE A CA 1
ATOM 820 C C . ILE A 1 100 ? 3.187 3.881 -15.910 1.00 91.88 100 ILE A C 1
ATOM 822 O O . ILE A 1 100 ? 3.784 3.983 -16.978 1.00 91.88 100 ILE A O 1
ATOM 826 N N . LEU A 1 101 ? 2.854 2.701 -15.378 1.00 91.50 101 LEU A N 1
ATOM 827 C CA . LEU A 1 101 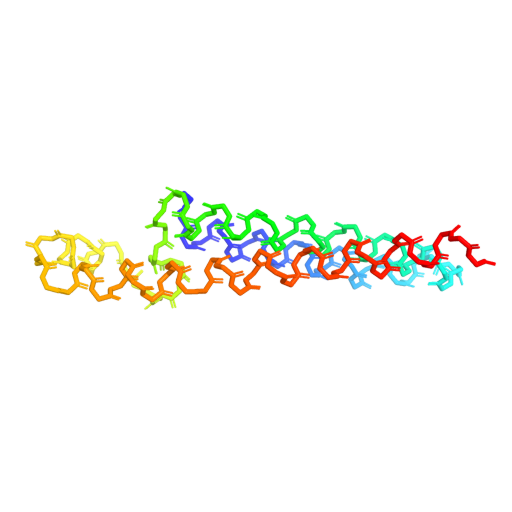? 3.202 1.419 -15.991 1.00 91.50 101 LEU A CA 1
ATOM 828 C C . LEU A 1 101 ? 2.689 1.319 -17.435 1.00 91.50 101 LEU A C 1
ATOM 830 O O . LEU A 1 101 ? 3.445 0.968 -18.338 1.00 91.50 101 LEU A O 1
ATOM 834 N N . TYR A 1 102 ? 1.420 1.656 -17.661 1.00 90.00 102 TYR A N 1
ATOM 835 C CA . TYR A 1 102 ? 0.817 1.651 -18.992 1.00 90.00 102 TYR A CA 1
ATOM 836 C C . TYR A 1 102 ? 1.527 2.605 -19.959 1.00 90.00 102 TYR A C 1
ATOM 838 O O . TYR A 1 102 ? 1.766 2.250 -21.113 1.00 90.00 102 TYR A O 1
ATOM 846 N N . SER A 1 103 ? 1.884 3.801 -19.488 1.00 87.75 103 SER A N 1
ATOM 847 C CA . SER A 1 103 ? 2.630 4.784 -20.274 1.00 87.75 103 SER A CA 1
ATOM 848 C C . SER A 1 103 ? 4.033 4.274 -20.631 1.00 87.75 103 SER A C 1
ATOM 850 O O . SER A 1 103 ? 4.445 4.354 -21.785 1.00 87.75 103 SER A O 1
ATOM 852 N N . SER A 1 104 ? 4.741 3.668 -19.673 1.00 83.06 104 SER A N 1
ATOM 853 C CA . SER A 1 104 ? 6.090 3.119 -19.870 1.00 83.06 104 SER A CA 1
ATOM 854 C C . SER A 1 104 ? 6.146 1.912 -20.812 1.00 83.06 104 SER A C 1
ATOM 856 O O . SER A 1 104 ? 7.194 1.669 -21.403 1.00 83.06 104 SER A O 1
ATOM 858 N N . LEU A 1 105 ? 5.049 1.162 -20.954 1.00 82.62 105 LEU A N 1
ATOM 859 C CA . LEU A 1 105 ? 4.939 0.039 -21.896 1.00 82.62 105 LEU A CA 1
ATOM 860 C C . LEU A 1 105 ? 4.641 0.482 -23.338 1.00 82.62 105 LEU A C 1
ATOM 862 O O . LEU A 1 105 ? 4.817 -0.308 -24.261 1.00 82.62 105 LEU A O 1
ATOM 866 N N . LYS A 1 106 ? 4.159 1.713 -23.542 1.00 75.25 106 LYS A N 1
ATO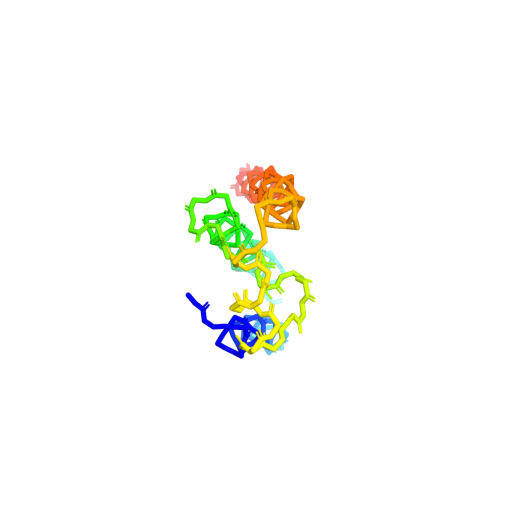M 867 C CA . LYS A 1 106 ? 3.864 2.273 -24.872 1.00 75.25 106 LYS A CA 1
ATOM 868 C C . LYS A 1 106 ? 5.050 2.982 -25.536 1.00 75.25 106 LYS A C 1
ATOM 870 O O . LYS A 1 106 ? 4.936 3.340 -26.706 1.00 75.25 106 LYS A O 1
ATOM 875 N N . LEU A 1 107 ? 6.120 3.222 -24.781 1.00 57.12 107 LEU A N 1
ATOM 876 C CA . LEU A 1 107 ? 7.351 3.917 -25.176 1.00 57.12 107 LEU A CA 1
ATOM 877 C C . LEU A 1 107 ? 8.453 2.919 -25.540 1.00 57.12 107 LEU A C 1
ATOM 879 O O . LEU A 1 107 ? 9.164 3.181 -26.529 1.00 57.12 107 LEU A O 1
#

Organism: NCBI:txid562981

pLDDT: mean 89.02, std 6.42, range [57.12, 96.56]